Protein AF-A0A927UDL0-F1 (afdb_monomer)

pLDDT: mean 82.65, std 13.9, range [36.97, 94.62]

Sequence (63 aa):
MAGHFNWDETNRALKLYGLNELYAKDARDACIIVAINNRIFDISQIDDILDEHGLKPLSQQDE

Structure (mmCIF, N/CA/C/O backbone):
data_AF-A0A927UDL0-F1
#
_entry.id   AF-A0A927UDL0-F1
#
loop_
_atom_site.group_PDB
_atom_site.id
_atom_site.type_symbol
_atom_site.label_atom_id
_atom_site.label_alt_id
_atom_site.label_comp_id
_atom_site.label_asym_id
_atom_site.label_entity_id
_atom_site.label_seq_id
_atom_site.pdbx_PDB_ins_code
_atom_site.Cartn_x
_atom_site.Cartn_y
_atom_site.Cartn_z
_atom_site.occupancy
_atom_site.B_iso_or_equiv
_atom_site.auth_seq_id
_atom_site.auth_comp_id
_atom_site.auth_asym_id
_atom_site.auth_atom_id
_atom_site.pdbx_PDB_model_num
ATOM 1 N N . MET 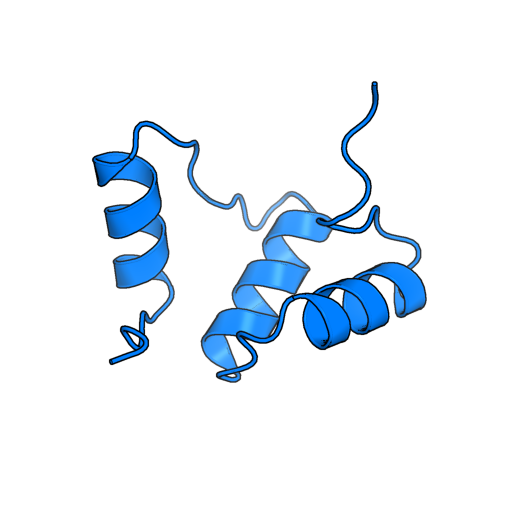A 1 1 ? 8.827 -11.989 -12.957 1.00 36.97 1 MET A N 1
ATOM 2 C CA . MET A 1 1 ? 9.450 -10.690 -12.634 1.00 36.97 1 MET A CA 1
ATOM 3 C C . MET A 1 1 ? 8.407 -9.898 -11.872 1.00 36.97 1 MET A C 1
ATOM 5 O O . MET A 1 1 ? 7.392 -9.561 -12.465 1.00 36.97 1 MET A O 1
ATOM 9 N N . ALA A 1 2 ? 8.575 -9.721 -10.561 1.00 41.47 2 ALA A N 1
ATOM 10 C CA . ALA A 1 2 ? 7.707 -8.831 -9.797 1.00 41.47 2 ALA A CA 1
ATOM 11 C C . ALA A 1 2 ? 8.039 -7.402 -10.242 1.00 41.47 2 ALA A C 1
ATOM 13 O O . ALA A 1 2 ? 9.190 -6.985 -10.129 1.00 41.47 2 ALA A O 1
ATOM 14 N N . GLY A 1 3 ? 7.088 -6.710 -10.868 1.00 48.19 3 GLY A N 1
ATOM 15 C CA . GLY A 1 3 ? 7.295 -5.326 -11.279 1.00 48.19 3 GLY A CA 1
ATOM 16 C C . GLY A 1 3 ? 7.523 -4.475 -10.035 1.00 48.19 3 GLY A C 1
ATOM 17 O O . GLY A 1 3 ? 6.723 -4.507 -9.106 1.00 48.19 3 GLY A O 1
ATOM 18 N N . HIS A 1 4 ? 8.650 -3.779 -9.985 1.00 55.12 4 HIS A N 1
ATOM 19 C CA . HIS A 1 4 ? 8.977 -2.865 -8.902 1.00 55.12 4 HIS A CA 1
ATOM 20 C C . HIS A 1 4 ? 8.304 -1.528 -9.214 1.00 55.12 4 HIS A C 1
ATOM 22 O O . HIS A 1 4 ? 8.835 -0.780 -10.026 1.00 55.12 4 HIS A O 1
ATOM 28 N N . PHE A 1 5 ? 7.134 -1.264 -8.629 1.00 58.34 5 PHE A N 1
ATOM 29 C CA . PHE A 1 5 ? 6.399 -0.017 -8.849 1.00 58.34 5 PHE A CA 1
ATOM 30 C C . PHE A 1 5 ? 6.683 0.954 -7.691 1.00 58.34 5 PHE A C 1
ATOM 32 O O . PHE A 1 5 ? 6.506 0.608 -6.524 1.00 58.34 5 PHE A O 1
ATOM 39 N N . ASN A 1 6 ? 7.130 2.171 -8.001 1.00 70.62 6 ASN A N 1
ATOM 40 C CA . ASN A 1 6 ? 7.045 3.315 -7.089 1.00 70.62 6 ASN A CA 1
ATOM 41 C C . ASN A 1 6 ? 5.575 3.774 -6.924 1.00 70.62 6 ASN A C 1
ATOM 43 O O . ASN A 1 6 ? 4.664 3.199 -7.524 1.00 70.62 6 ASN A O 1
ATOM 47 N N . TRP A 1 7 ? 5.305 4.790 -6.102 1.00 73.75 7 TRP A N 1
ATOM 48 C CA . TRP A 1 7 ? 3.936 5.270 -5.865 1.00 73.75 7 TRP A CA 1
ATOM 49 C C . TRP A 1 7 ? 3.184 5.690 -7.147 1.00 73.75 7 TRP A C 1
ATOM 51 O O . TRP A 1 7 ? 2.050 5.256 -7.362 1.00 73.75 7 TRP A O 1
ATOM 61 N N . ASP A 1 8 ? 3.814 6.471 -8.032 1.00 77.06 8 ASP A N 1
ATOM 62 C CA . ASP A 1 8 ? 3.215 6.907 -9.306 1.00 77.06 8 ASP A CA 1
ATOM 63 C C . ASP A 1 8 ? 2.929 5.723 -10.234 1.00 77.06 8 ASP A C 1
ATOM 65 O O . ASP A 1 8 ? 1.900 5.648 -10.909 1.00 77.06 8 ASP A O 1
ATOM 69 N N . GLU A 1 9 ? 3.856 4.775 -10.261 1.00 81.25 9 GLU A N 1
ATOM 70 C CA . GLU A 1 9 ? 3.778 3.533 -11.011 1.00 81.25 9 GLU A CA 1
ATOM 71 C C . GLU A 1 9 ? 2.655 2.632 -10.468 1.00 81.25 9 GLU A C 1
ATOM 73 O O . GLU A 1 9 ? 1.895 2.066 -11.255 1.00 81.25 9 GLU A O 1
ATOM 78 N N . THR A 1 10 ? 2.476 2.573 -9.147 1.00 82.88 10 THR A N 1
ATOM 79 C CA . THR A 1 10 ? 1.397 1.828 -8.483 1.00 82.88 10 THR A CA 1
ATOM 80 C C . THR A 1 10 ? 0.044 2.441 -8.813 1.00 82.88 10 THR A C 1
ATOM 82 O O . THR A 1 10 ? -0.848 1.732 -9.269 1.00 82.88 10 THR A O 1
ATOM 85 N N . ASN A 1 11 ? -0.114 3.760 -8.680 1.00 83.62 11 ASN A N 1
ATOM 86 C CA . ASN A 1 11 ? -1.362 4.434 -9.047 1.00 83.62 11 ASN A CA 1
ATOM 87 C C . ASN A 1 11 ? -1.661 4.329 -10.546 1.00 83.62 11 ASN A C 1
ATOM 89 O O . ASN A 1 11 ? -2.815 4.163 -10.945 1.00 83.62 11 ASN A O 1
ATOM 93 N N . ARG A 1 12 ? -0.631 4.351 -11.400 1.00 84.88 12 ARG A N 1
ATOM 94 C CA . ARG A 1 12 ? -0.790 4.064 -12.830 1.00 84.88 12 ARG A CA 1
ATOM 95 C C . ARG A 1 12 ? -1.263 2.630 -13.062 1.00 84.88 12 ARG A C 1
ATOM 97 O O . ARG A 1 12 ? -2.157 2.434 -13.879 1.00 84.88 12 ARG A O 1
ATOM 104 N N . ALA A 1 13 ? -0.693 1.649 -12.366 1.00 83.56 13 ALA A N 1
ATOM 105 C CA . ALA A 1 13 ? -1.127 0.259 -12.453 1.00 83.56 13 ALA A CA 1
ATOM 106 C C . ALA A 1 13 ? -2.582 0.108 -11.985 1.00 83.56 13 ALA A C 1
ATOM 108 O O . ALA A 1 13 ? -3.385 -0.459 -12.718 1.00 83.56 13 ALA A O 1
ATOM 109 N N . LEU A 1 14 ? -2.953 0.696 -10.844 1.00 84.50 14 LEU A N 1
ATOM 110 C CA . LEU A 1 14 ? -4.331 0.704 -10.339 1.00 84.50 14 LEU A CA 1
ATOM 111 C C . LEU A 1 14 ? -5.300 1.253 -11.393 1.00 84.50 14 LEU A C 1
ATOM 113 O O . LEU A 1 14 ? -6.252 0.566 -11.757 1.00 84.50 14 LEU A O 1
ATOM 117 N N . LYS A 1 15 ? -4.989 2.407 -11.998 1.00 86.38 15 LYS A N 1
ATOM 118 C CA . LYS A 1 15 ? -5.773 2.970 -13.111 1.00 86.38 15 LYS A CA 1
ATOM 119 C C . LYS A 1 15 ? -5.876 2.037 -14.317 1.00 86.38 15 LYS A C 1
ATOM 121 O O . LYS A 1 15 ? -6.958 1.906 -14.881 1.00 86.38 15 LYS A O 1
ATOM 126 N N . LEU A 1 16 ? -4.775 1.399 -14.724 1.00 86.06 16 LEU A N 1
ATOM 127 C CA . LEU A 1 16 ? -4.765 0.445 -15.842 1.00 86.06 16 LEU A CA 1
ATOM 128 C C . LEU A 1 16 ? -5.661 -0.771 -15.573 1.00 86.06 16 LEU A C 1
ATOM 130 O O . LEU A 1 16 ? -6.285 -1.277 -16.502 1.00 86.06 16 LEU A O 1
ATOM 134 N N . TYR A 1 17 ? -5.750 -1.209 -14.317 1.00 81.62 17 TYR A N 1
ATOM 135 C CA . TYR A 1 17 ? -6.625 -2.300 -13.887 1.00 81.62 17 TYR A CA 1
ATOM 136 C C . TYR A 1 17 ? -8.051 -1.844 -13.526 1.00 81.62 17 TYR A C 1
ATOM 138 O O . TYR A 1 17 ? -8.860 -2.669 -13.111 1.00 81.62 17 TYR A O 1
ATOM 146 N N . GLY A 1 18 ? -8.385 -0.558 -13.692 1.00 81.38 18 GLY A N 1
ATOM 147 C CA . GLY A 1 18 ? -9.701 -0.009 -13.343 1.00 81.38 18 GLY A CA 1
ATOM 148 C C . GLY A 1 18 ? -9.967 0.086 -11.836 1.00 81.38 18 GLY A C 1
ATOM 149 O O . GLY A 1 18 ? -11.119 0.212 -11.428 1.00 81.38 18 GLY A O 1
ATOM 150 N N . LEU A 1 19 ? -8.920 0.010 -11.013 1.00 84.31 19 LEU A N 1
ATOM 151 C CA . LEU A 1 19 ? -8.978 0.157 -9.562 1.00 84.31 19 LEU A CA 1
ATOM 152 C C . LEU A 1 19 ? -8.820 1.627 -9.153 1.00 84.31 19 LEU A C 1
ATOM 154 O O . LEU A 1 19 ? -8.237 2.441 -9.874 1.00 84.31 19 LEU A O 1
ATOM 158 N N . ASN A 1 20 ? -9.329 1.952 -7.965 1.00 83.44 20 ASN A N 1
ATOM 159 C CA . ASN A 1 20 ? -9.160 3.276 -7.373 1.00 83.44 20 ASN A CA 1
ATOM 160 C C . ASN A 1 20 ? -7.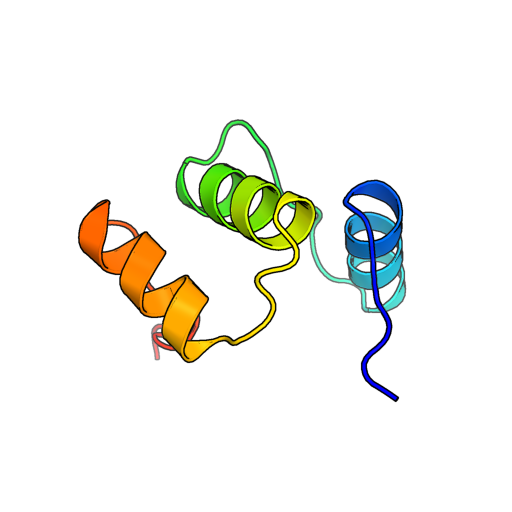699 3.511 -6.965 1.00 83.44 20 ASN A C 1
ATOM 162 O O . ASN A 1 20 ? -6.989 2.576 -6.600 1.00 83.44 20 ASN A O 1
ATOM 166 N N . GLU A 1 21 ? -7.268 4.771 -7.022 1.00 86.19 21 GLU A N 1
ATOM 167 C CA . GLU A 1 21 ? -5.963 5.191 -6.505 1.00 86.19 21 GLU A CA 1
ATOM 168 C C . GLU A 1 21 ? -5.908 5.075 -4.980 1.00 86.19 21 GLU A C 1
ATOM 170 O O . GLU A 1 21 ? -6.934 5.176 -4.307 1.00 86.19 21 GLU A O 1
ATOM 175 N N . LEU A 1 22 ? -4.697 4.927 -4.440 1.00 87.25 22 LEU A N 1
ATOM 176 C CA . LEU A 1 22 ? -4.478 4.971 -2.995 1.00 87.25 22 LEU A CA 1
ATOM 177 C C . LEU A 1 22 ? -4.551 6.421 -2.500 1.00 87.25 22 LEU A C 1
ATOM 179 O O . LEU A 1 22 ? -3.777 7.283 -2.938 1.00 87.25 22 LEU A O 1
ATOM 183 N N . TYR A 1 23 ? -5.448 6.694 -1.555 1.00 86.25 23 TYR A N 1
ATOM 184 C CA . TYR A 1 23 ? -5.654 8.027 -0.997 1.00 86.25 23 TYR A CA 1
ATOM 185 C C . TYR A 1 23 ? -4.857 8.222 0.290 1.00 86.25 23 TYR A C 1
ATOM 187 O O . TYR A 1 23 ? -5.237 7.737 1.343 1.00 86.25 23 TYR A O 1
ATOM 195 N N . ALA A 1 24 ? -3.831 9.075 0.268 1.00 83.25 24 ALA A N 1
ATOM 196 C CA . ALA A 1 24 ? -3.001 9.360 1.451 1.00 83.25 24 ALA A CA 1
ATOM 197 C C . ALA A 1 24 ? -3.754 9.939 2.676 1.00 83.25 24 ALA A C 1
ATOM 199 O O . ALA A 1 24 ? -3.170 10.066 3.748 1.00 83.25 24 ALA A O 1
ATOM 200 N N . LYS A 1 25 ? -5.025 10.339 2.521 1.00 85.62 25 LYS A N 1
ATOM 201 C CA . LYS A 1 25 ? -5.892 10.770 3.631 1.00 85.62 25 LYS A CA 1
ATOM 202 C C . LYS A 1 25 ? -6.546 9.600 4.368 1.00 85.62 25 LYS A C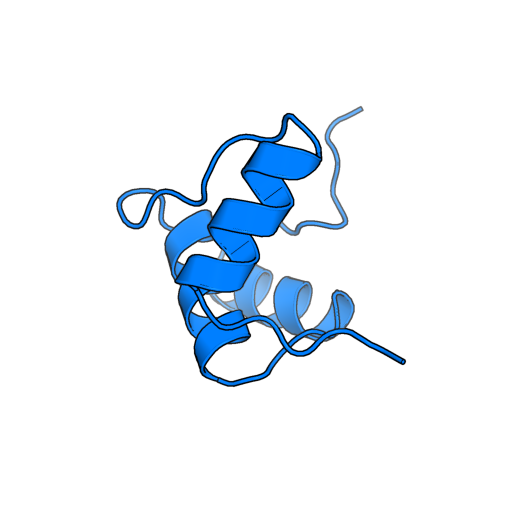 1
ATOM 204 O O . LYS A 1 25 ? -6.951 9.782 5.512 1.00 85.62 25 LYS A O 1
ATOM 209 N N . ASP A 1 26 ? -6.691 8.455 3.711 1.00 91.81 26 ASP A N 1
ATOM 210 C CA . ASP A 1 26 ? -7.124 7.219 4.345 1.00 91.81 26 ASP A CA 1
ATOM 211 C C . ASP A 1 26 ? -5.914 6.565 5.024 1.00 91.81 26 ASP A C 1
ATOM 213 O O . ASP A 1 26 ? -4.833 6.466 4.441 1.00 91.81 26 ASP A O 1
ATOM 217 N N . ALA A 1 27 ? -6.068 6.172 6.289 1.00 89.94 27 ALA A N 1
ATOM 218 C CA . ALA A 1 27 ? -4.954 5.674 7.091 1.00 89.94 27 ALA A CA 1
ATOM 219 C C . ALA A 1 27 ? -4.411 4.332 6.571 1.00 89.94 27 ALA A C 1
AT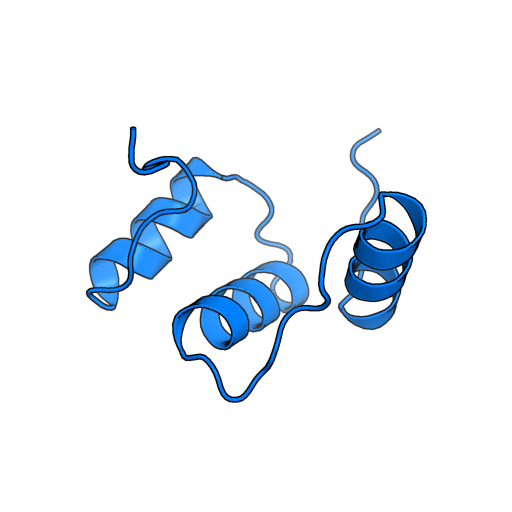OM 221 O O . ALA A 1 27 ? -3.201 4.100 6.618 1.00 89.94 27 ALA A O 1
ATOM 222 N N . ARG A 1 28 ? -5.288 3.472 6.036 1.00 93.12 28 ARG A N 1
ATOM 223 C CA . ARG A 1 28 ? -4.907 2.184 5.449 1.00 93.12 28 ARG A CA 1
ATOM 224 C C . ARG A 1 28 ? -4.152 2.401 4.149 1.00 93.12 28 ARG A C 1
ATOM 226 O O . ARG A 1 28 ? -3.057 1.867 3.987 1.00 93.12 28 ARG A O 1
ATOM 233 N N . ASP A 1 29 ? -4.673 3.246 3.270 1.00 91.12 29 ASP A N 1
ATOM 234 C CA . ASP A 1 29 ? -4.005 3.578 2.014 1.00 91.12 29 ASP A CA 1
ATOM 235 C C . ASP A 1 29 ? -2.657 4.269 2.257 1.00 91.12 29 ASP A C 1
ATOM 237 O O . ASP A 1 29 ? -1.676 3.948 1.590 1.00 91.12 29 ASP A O 1
ATOM 241 N N . ALA A 1 30 ? -2.558 5.167 3.244 1.00 90.06 30 ALA A N 1
ATOM 242 C CA . ALA A 1 30 ? -1.294 5.794 3.629 1.00 90.06 30 ALA A CA 1
ATOM 243 C C . ALA A 1 30 ? -0.252 4.759 4.081 1.00 90.06 30 ALA A C 1
ATOM 245 O O . ALA A 1 30 ? 0.913 4.845 3.688 1.00 90.06 30 ALA A O 1
ATOM 246 N N . CYS A 1 31 ? -0.672 3.757 4.854 1.00 91.62 31 CYS A N 1
ATOM 247 C CA . CYS A 1 31 ? 0.189 2.660 5.282 1.00 91.62 31 CYS A CA 1
ATOM 248 C C . CYS A 1 31 ? 0.709 1.846 4.083 1.00 91.62 31 CYS A C 1
ATOM 250 O O . CYS A 1 31 ? 1.915 1.630 3.949 1.00 91.62 31 CYS A O 1
ATOM 252 N N . ILE A 1 32 ? -0.175 1.501 3.142 1.00 91.06 32 ILE A N 1
ATOM 253 C CA . ILE A 1 32 ? 0.178 0.783 1.908 1.00 91.06 32 ILE A CA 1
ATOM 254 C C . ILE A 1 32 ? 1.140 1.613 1.045 1.00 91.06 32 ILE A C 1
ATOM 256 O O . ILE A 1 32 ? 2.134 1.089 0.542 1.00 91.06 32 ILE A O 1
ATOM 260 N N . ILE A 1 33 ? 0.902 2.921 0.910 1.00 89.88 33 ILE A N 1
ATOM 261 C CA . ILE A 1 33 ? 1.793 3.843 0.190 1.00 89.88 33 ILE A CA 1
ATOM 262 C C . ILE A 1 33 ? 3.200 3.827 0.806 1.00 89.88 33 ILE A C 1
ATOM 264 O O . ILE A 1 33 ? 4.195 3.760 0.081 1.00 89.88 33 ILE A O 1
ATOM 268 N N . VAL A 1 34 ? 3.299 3.879 2.137 1.00 90.06 34 VAL A N 1
ATOM 269 C CA . VAL 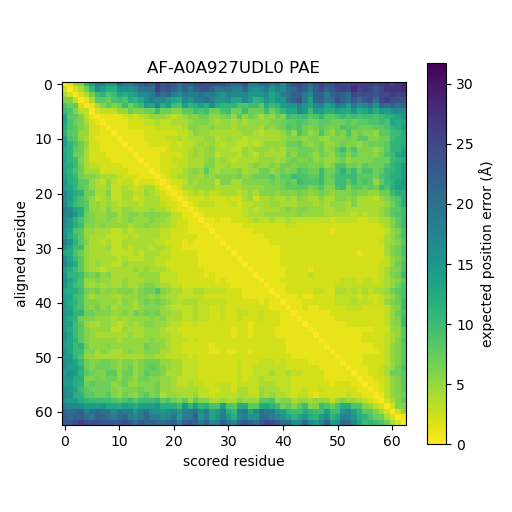A 1 34 ? 4.582 3.837 2.854 1.00 90.06 34 VAL A CA 1
ATOM 270 C C . VAL A 1 34 ? 5.274 2.485 2.675 1.00 90.06 34 VAL A C 1
ATOM 272 O O . VAL A 1 34 ? 6.476 2.463 2.409 1.00 90.06 34 VAL A O 1
ATOM 275 N N . ALA A 1 35 ? 4.543 1.372 2.754 1.00 90.56 35 ALA A N 1
ATOM 276 C CA . ALA A 1 35 ? 5.081 0.031 2.526 1.00 90.56 35 ALA A CA 1
ATOM 277 C C . ALA A 1 35 ? 5.685 -0.104 1.117 1.00 90.56 35 ALA A C 1
ATOM 279 O O . ALA A 1 35 ? 6.853 -0.472 0.973 1.00 90.56 35 ALA A O 1
ATOM 280 N N . ILE A 1 36 ? 4.945 0.316 0.087 1.00 87.50 36 ILE A N 1
ATOM 281 C CA . ILE A 1 36 ? 5.386 0.310 -1.317 1.00 87.50 36 ILE A CA 1
ATOM 282 C C . ILE A 1 36 ? 6.641 1.167 -1.509 1.00 87.50 36 ILE A C 1
ATOM 284 O O . ILE A 1 36 ? 7.614 0.722 -2.122 1.00 87.50 36 ILE A O 1
ATOM 288 N N . ASN A 1 37 ? 6.666 2.376 -0.940 1.00 85.06 37 ASN A N 1
ATOM 289 C CA . ASN A 1 37 ? 7.832 3.260 -1.013 1.00 85.06 37 ASN A CA 1
ATOM 290 C C . ASN A 1 37 ? 9.067 2.664 -0.315 1.00 85.06 37 ASN A C 1
ATOM 292 O O . ASN A 1 37 ? 10.189 2.846 -0.790 1.00 85.06 37 ASN A O 1
ATOM 296 N N . ASN A 1 38 ? 8.865 1.900 0.761 1.00 87.12 38 ASN A N 1
ATOM 297 C CA . ASN A 1 38 ? 9.912 1.144 1.451 1.00 87.12 38 ASN A CA 1
ATOM 298 C C . ASN A 1 38 ? 10.225 -0.215 0.801 1.00 87.12 38 ASN A C 1
ATOM 300 O O . ASN A 1 38 ? 11.020 -0.981 1.341 1.00 87.12 38 ASN A O 1
ATOM 304 N N . ARG A 1 39 ? 9.663 -0.499 -0.382 1.00 86.38 39 ARG A N 1
ATOM 305 C CA . ARG A 1 39 ? 9.848 -1.744 -1.148 1.00 86.38 39 ARG A CA 1
ATOM 306 C C . ARG A 1 39 ? 9.332 -3.002 -0.442 1.00 86.38 39 ARG A C 1
ATOM 308 O O . ARG A 1 39 ? 9.835 -4.098 -0.691 1.00 86.38 39 ARG A O 1
ATOM 315 N N . ILE A 1 40 ? 8.318 -2.849 0.400 1.00 88.56 40 ILE A N 1
ATOM 316 C CA . ILE A 1 40 ? 7.585 -3.945 1.028 1.00 8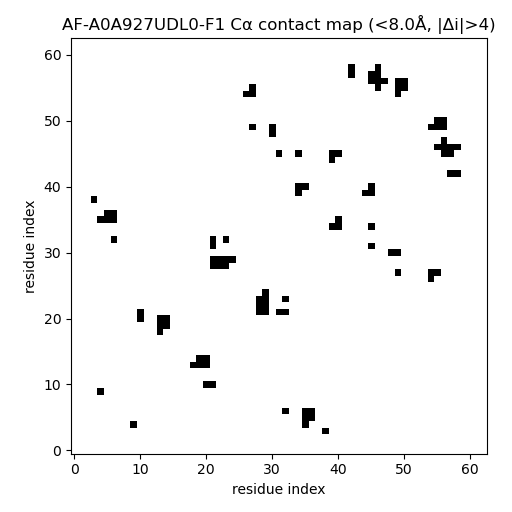8.56 40 ILE A CA 1
ATOM 317 C C . ILE A 1 40 ? 6.393 -4.265 0.120 1.00 88.56 40 ILE A C 1
ATOM 319 O O . ILE A 1 40 ? 5.469 -3.466 -0.009 1.00 88.56 40 ILE A O 1
ATOM 323 N N . PHE A 1 41 ? 6.452 -5.418 -0.548 1.00 86.62 41 PHE A N 1
ATOM 324 C CA . PHE A 1 41 ? 5.437 -5.873 -1.514 1.00 86.62 41 PHE A CA 1
ATOM 325 C C . PHE A 1 41 ? 4.804 -7.218 -1.138 1.00 86.62 41 PHE A C 1
ATOM 327 O O . PHE A 1 41 ? 3.945 -7.722 -1.858 1.00 86.62 41 PHE A O 1
ATOM 334 N N . ASP A 1 42 ? 5.271 -7.829 -0.053 1.00 90.69 42 ASP A N 1
ATOM 335 C CA . ASP A 1 42 ? 4.716 -9.076 0.450 1.00 90.69 42 ASP A CA 1
ATOM 336 C C . ASP A 1 42 ? 3.400 -8.792 1.179 1.00 90.69 42 ASP A C 1
ATOM 338 O O . ASP A 1 42 ? 3.360 -7.963 2.085 1.00 90.69 42 ASP A O 1
ATOM 342 N N . ILE A 1 43 ? 2.320 -9.457 0.761 1.00 89.88 43 ILE A N 1
ATOM 343 C CA . ILE A 1 43 ? 0.975 -9.192 1.291 1.00 89.88 43 ILE A CA 1
ATOM 344 C C . ILE A 1 43 ? 0.893 -9.550 2.776 1.00 89.88 43 ILE A C 1
ATOM 346 O O . ILE A 1 43 ? 0.273 -8.803 3.521 1.00 89.88 43 ILE A O 1
ATOM 350 N N . SER A 1 44 ? 1.551 -10.630 3.216 1.00 91.94 44 SER A N 1
ATOM 351 C CA . SER A 1 44 ? 1.555 -11.015 4.633 1.00 91.94 44 SER A CA 1
ATOM 352 C C . SER A 1 44 ? 2.239 -9.947 5.480 1.00 91.94 44 SER A C 1
ATOM 354 O O . SER A 1 44 ? 1.694 -9.541 6.494 1.00 91.94 44 SER A O 1
ATOM 356 N N . GLN A 1 45 ? 3.385 -9.429 5.029 1.00 94.00 45 GLN A N 1
ATOM 357 C CA . GLN A 1 45 ? 4.069 -8.336 5.726 1.00 94.00 45 GLN A CA 1
ATOM 358 C C . GLN A 1 45 ? 3.2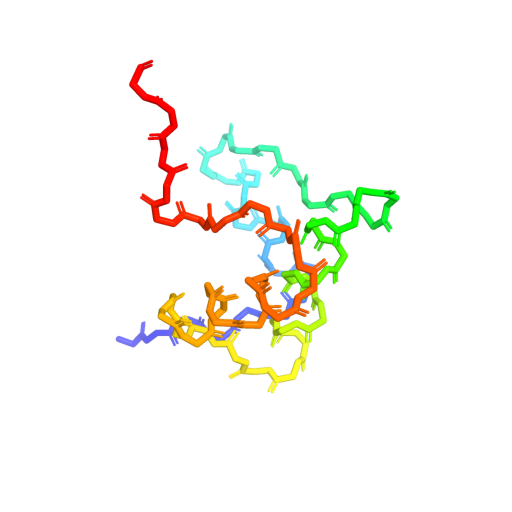45 -7.048 5.739 1.00 94.00 45 GLN A C 1
ATOM 360 O O . GLN A 1 45 ? 3.254 -6.330 6.731 1.00 94.00 45 GLN A O 1
ATOM 365 N N . ILE A 1 46 ? 2.545 -6.724 4.648 1.00 92.50 46 ILE A N 1
ATOM 366 C CA . ILE A 1 46 ? 1.660 -5.553 4.619 1.00 92.50 46 ILE A CA 1
ATOM 367 C C . ILE A 1 46 ? 0.495 -5.748 5.596 1.00 92.50 46 ILE A C 1
ATOM 369 O O . ILE A 1 46 ? 0.172 -4.815 6.323 1.00 92.50 46 ILE A O 1
ATOM 373 N N . ASP A 1 47 ? -0.097 -6.939 5.648 1.00 93.88 47 ASP A N 1
ATOM 374 C CA . ASP A 1 47 ? -1.165 -7.269 6.592 1.00 93.88 47 ASP A CA 1
ATOM 375 C C . ASP A 1 47 ? -0.693 -7.179 8.046 1.00 93.88 47 ASP A C 1
ATOM 377 O O . ASP A 1 47 ? -1.397 -6.581 8.853 1.00 93.88 47 ASP A O 1
ATOM 381 N N . ASP A 1 48 ? 0.509 -7.669 8.361 1.00 94.62 48 ASP A N 1
ATOM 382 C CA . ASP A 1 48 ? 1.102 -7.543 9.697 1.00 94.62 48 ASP A 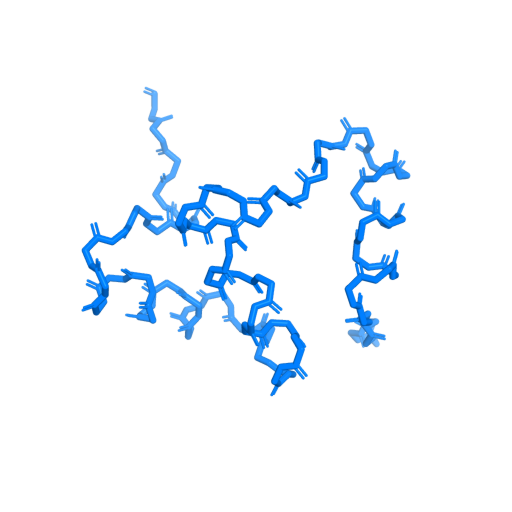CA 1
ATOM 383 C C . ASP A 1 48 ? 1.274 -6.062 10.087 1.00 94.62 48 ASP A C 1
ATOM 385 O O . ASP A 1 48 ? 0.877 -5.650 11.175 1.00 94.62 48 ASP A O 1
ATOM 389 N N . ILE A 1 49 ? 1.793 -5.223 9.178 1.00 93.50 49 ILE A N 1
ATOM 390 C CA . ILE A 1 49 ? 1.957 -3.776 9.421 1.00 93.50 49 ILE A CA 1
ATOM 391 C C . ILE A 1 49 ? 0.594 -3.096 9.630 1.00 93.50 49 ILE A C 1
ATOM 393 O O . ILE A 1 49 ? 0.460 -2.210 10.480 1.00 93.50 49 ILE A O 1
ATOM 397 N N . LEU A 1 50 ? -0.416 -3.483 8.848 1.00 93.69 50 LEU A N 1
ATOM 398 C CA . LEU A 1 50 ? -1.775 -2.966 8.984 1.00 93.69 50 LEU A CA 1
ATOM 399 C C . LEU A 1 50 ? -2.380 -3.363 10.336 1.00 93.69 50 LEU A C 1
ATOM 401 O O . LEU A 1 50 ? -2.914 -2.493 11.026 1.00 93.69 50 LEU A O 1
ATOM 405 N N . ASP A 1 51 ? -2.240 -4.624 10.743 1.00 94.19 51 ASP A N 1
ATOM 406 C CA . ASP A 1 51 ? -2.750 -5.141 12.016 1.00 94.19 51 ASP A CA 1
ATOM 407 C C . ASP A 1 51 ? -2.062 -4.478 13.221 1.00 94.19 51 ASP A C 1
ATOM 409 O O . ASP A 1 51 ? -2.735 -4.032 14.152 1.00 94.19 51 ASP A O 1
ATOM 413 N N . GLU A 1 52 ? -0.741 -4.261 13.158 1.00 93.75 52 GLU A N 1
ATOM 414 C CA . GLU A 1 52 ? 0.015 -3.495 14.164 1.00 93.75 52 GLU A CA 1
ATOM 415 C C . GLU A 1 52 ? -0.541 -2.077 14.379 1.00 93.75 52 GLU A C 1
ATOM 417 O O . GLU A 1 52 ? -0.428 -1.512 15.470 1.00 93.75 52 GLU A O 1
ATOM 422 N N . HIS A 1 53 ? -1.157 -1.495 13.347 1.00 91.31 53 HIS A N 1
ATOM 423 C CA . HIS A 1 53 ? -1.760 -0.163 13.384 1.00 91.31 53 HIS A CA 1
ATOM 424 C C . HIS A 1 53 ? -3.282 -0.201 13.623 1.00 91.31 53 HIS A C 1
ATOM 426 O O . HIS A 1 53 ? -3.931 0.848 13.597 1.00 91.31 53 HIS A O 1
ATOM 432 N N . GLY A 1 54 ? -3.865 -1.382 13.864 1.00 93.19 54 GLY A N 1
ATOM 433 C CA . GLY A 1 54 ? -5.308 -1.582 14.027 1.00 93.19 54 GLY A CA 1
ATOM 434 C C . GLY A 1 54 ? -6.110 -1.300 12.753 1.00 93.19 54 GLY A C 1
ATOM 435 O O . GLY A 1 54 ? -7.294 -0.962 12.822 1.00 93.19 54 GLY A O 1
ATOM 436 N N . LEU A 1 55 ? -5.459 -1.370 11.591 1.00 93.38 55 LEU A N 1
ATOM 437 C CA . LEU A 1 55 ? -6.046 -1.144 10.278 1.00 93.38 55 LEU A CA 1
ATOM 438 C C . LEU A 1 55 ? -6.477 -2.474 9.668 1.00 93.38 55 LEU A C 1
ATOM 440 O O . LEU A 1 55 ? -5.899 -3.525 9.920 1.00 93.38 55 LEU A O 1
ATOM 444 N N . LYS A 1 56 ? -7.506 -2.419 8.826 1.00 91.81 56 LYS A N 1
ATOM 445 C CA . LYS A 1 56 ? -8.059 -3.626 8.223 1.00 91.81 56 LYS A CA 1
ATOM 446 C C . LYS A 1 56 ? -7.062 -4.266 7.230 1.00 91.81 56 LYS A C 1
ATOM 448 O O . LYS A 1 56 ? -6.679 -3.559 6.290 1.00 91.81 56 LYS A O 1
ATOM 453 N N . PRO A 1 57 ? -6.723 -5.566 7.367 1.00 91.31 57 PRO A N 1
ATOM 454 C CA . PRO A 1 57 ? -5.836 -6.270 6.440 1.00 91.31 57 PRO A CA 1
ATOM 455 C C . PRO A 1 57 ? -6.379 -6.296 5.007 1.00 91.31 57 PRO A C 1
ATOM 457 O O . PRO A 1 57 ? -7.591 -6.234 4.777 1.00 91.31 57 PRO A O 1
ATOM 460 N N . LEU A 1 58 ? -5.484 -6.432 4.032 1.00 86.62 58 LEU A N 1
ATOM 461 C CA . LEU A 1 58 ? -5.814 -6.611 2.620 1.00 86.62 58 LEU A CA 1
ATOM 462 C C . LEU A 1 58 ? -6.405 -7.994 2.338 1.00 86.62 58 LEU A C 1
ATOM 464 O O . LEU A 1 58 ? -7.309 -8.106 1.508 1.00 86.62 58 LEU A O 1
ATOM 468 N N . SER A 1 59 ? -5.917 -9.036 3.018 1.00 83.50 59 SER A N 1
ATOM 469 C CA . SER A 1 59 ? -6.429 -10.406 2.868 1.00 83.50 59 SER A CA 1
ATOM 470 C C . SER A 1 59 ? -7.841 -10.598 3.427 1.00 83.50 59 SER A C 1
ATOM 472 O O . SER A 1 59 ? -8.561 -11.493 2.984 1.00 83.50 59 SER A O 1
ATOM 474 N N . GLN A 1 60 ? -8.274 -9.737 4.352 1.00 72.44 60 GLN A N 1
ATOM 475 C CA . GLN A 1 60 ? -9.624 -9.750 4.905 1.00 72.44 60 GLN A CA 1
ATOM 476 C C . GLN A 1 60 ? -10.580 -8.982 3.980 1.00 72.44 60 GLN A C 1
ATOM 478 O O . GLN A 1 60 ? -10.953 -7.830 4.220 1.00 72.44 60 GLN A O 1
ATOM 483 N N . GLN A 1 61 ? -10.994 -9.614 2.885 1.00 56.59 61 GLN A N 1
ATOM 484 C CA . GLN A 1 61 ? -12.145 -9.120 2.129 1.00 56.59 61 GLN A CA 1
ATOM 485 C C . GLN A 1 61 ? -13.405 -9.412 2.959 1.00 56.59 61 GLN A C 1
ATOM 487 O O . GLN A 1 61 ? -13.568 -10.535 3.430 1.00 56.59 61 GLN A O 1
ATOM 492 N N . ASP A 1 62 ? -14.235 -8.392 3.217 1.00 56.84 62 ASP A N 1
ATOM 493 C CA . ASP A 1 62 ? -15.568 -8.646 3.785 1.00 56.84 62 ASP A CA 1
ATOM 494 C C . ASP A 1 62 ? -16.335 -9.495 2.761 1.00 56.84 62 ASP A C 1
ATOM 496 O O . ASP A 1 62 ? -16.389 -9.111 1.589 1.00 56.84 62 ASP A O 1
ATOM 500 N N . GLU A 1 63 ? -16.859 -10.644 3.193 1.00 43.00 63 GLU A N 1
ATOM 501 C CA . GLU A 1 63 ? -17.867 -11.415 2.448 1.00 43.00 63 GLU A CA 1
ATOM 502 C C . GLU A 1 63 ? -19.165 -10.614 2.264 1.00 43.00 63 GLU A C 1
ATOM 504 O O . GLU A 1 63 ? -19.563 -9.881 3.203 1.00 43.00 63 GLU A O 1
#

Secondary structure (DSSP, 8-state):
------HHHHHHHHHHTTPPPP-TTSHHHHHHHHHHHTT---HHHHHHHHHHTTPPPSS----

Solvent-accessible surface area (backbone atoms only — not comparable to full-atom values): 3866 Å² total; per-residue (Å²): 130,84,82,86,48,50,68,70,51,43,39,48,49,25,52,74,72,73,43,77,65,76,46,73,86,40,71,61,38,32,50,52,53,51,34,37,69,71,70,51,80,54,66,68,62,51,27,51,57,26,50,77,69,76,34,84,38,79,88,65,66,84,129

Mean predicted aligned error: 6.07 Å

Radius of gyration: 11.61 Å; Cα 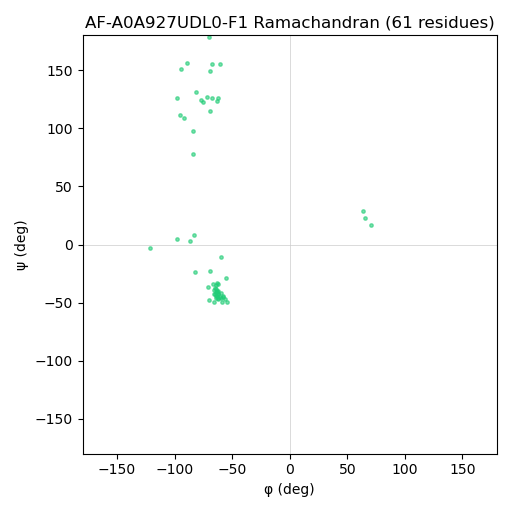contacts (8 Å, |Δi|>4): 53; chains: 1; bounding box: 28×22×30 Å

Foldseek 3Di:
DPDLAQLVRVQVVCVVVVHHHQDCVDPLSVLVNVCSNVVNDDQVVSQVSCVVVVHHGPVDDPD